Protein AF-A0AAD4BFW1-F1 (afdb_monomer_lite)

Sequence (90 aa):
GTLTSVDVGGGTNGGTKLLMISYVNADSDFSNTDCSNCRRPEVSAHGGTPVVAVMPLSRQVQVGRRLDRFIPGPHNHVMFANPSFWAPDM

Secondary structure (DSSP, 8-state):
-EEEEEEE--TTT-EEEEEEEEEB---S-TT--SGGG-B--EEEETT---EE--B---SSEEEEEEEEEEPSSS-EEEEEE-SSSPPPB-

pLDDT: mean 86.51, std 11.62, range [49.91, 96.5]

Foldseek 3Di:
DKDKDWQAACAAARFKDKDKDWFADCPPPPPDQDLPRWFWKWKEKPPFDTDTDTHTHPPTHIDIDIYTDTDHGRGMMMMIDDPPDDHTGD

Organism: NCBI:txid1328754

Radius of gyration: 13.79 Å; chains: 1; bounding box: 32×22×38 Å

Structure (mmCIF, N/CA/C/O backbone):
data_AF-A0AAD4BFW1-F1
#
_entry.id   AF-A0AAD4BFW1-F1
#
loop_
_atom_site.group_PDB
_atom_site.id
_atom_site.type_symbol
_atom_site.label_atom_id
_atom_site.label_alt_id
_atom_site.label_comp_id
_atom_site.label_asym_id
_atom_site.label_entity_id
_atom_site.label_seq_id
_atom_site.pdbx_PDB_ins_code
_atom_site.Cartn_x
_atom_site.Cartn_y
_atom_site.Cartn_z
_atom_site.occupancy
_atom_site.B_iso_or_equiv
_atom_site.auth_seq_id
_atom_site.auth_comp_id
_atom_site.auth_asym_id
_atom_site.auth_atom_id
_atom_site.pdbx_PDB_model_num
ATOM 1 N N . GLY A 1 1 ? 14.364 3.402 -0.665 1.00 68.62 1 GLY A N 1
ATOM 2 C CA . GLY A 1 1 ? 13.747 4.581 -0.019 1.00 68.62 1 GLY A CA 1
ATOM 3 C C . GLY A 1 1 ? 12.424 4.180 0.600 1.00 68.62 1 GLY A C 1
ATOM 4 O O . GLY A 1 1 ? 11.935 3.102 0.273 1.00 68.62 1 GLY A O 1
ATOM 5 N N . THR A 1 2 ? 11.869 5.019 1.472 1.00 86.19 2 THR A N 1
ATOM 6 C CA . THR A 1 2 ? 10.598 4.757 2.164 1.00 86.19 2 THR A CA 1
ATOM 7 C C . THR A 1 2 ? 9.657 5.934 1.938 1.00 86.19 2 THR A C 1
ATOM 9 O O . THR A 1 2 ? 10.089 7.079 2.062 1.00 86.19 2 THR A O 1
ATOM 12 N N . LEU A 1 3 ? 8.394 5.656 1.623 1.00 89.00 3 LEU A N 1
ATOM 13 C CA . LEU A 1 3 ? 7.323 6.650 1.582 1.00 89.00 3 LEU A CA 1
ATOM 14 C C . LEU A 1 3 ? 6.306 6.313 2.670 1.00 89.00 3 LEU A C 1
ATOM 16 O O . LEU A 1 3 ? 5.857 5.172 2.759 1.00 89.00 3 LEU A O 1
ATOM 20 N N . THR A 1 4 ? 5.911 7.309 3.459 1.00 91.19 4 THR A N 1
ATOM 21 C CA . THR A 1 4 ? 4.844 7.164 4.454 1.00 91.19 4 THR A CA 1
ATOM 22 C C . THR A 1 4 ? 3.729 8.144 4.130 1.00 91.19 4 THR A C 1
ATOM 24 O O . THR A 1 4 ? 3.929 9.354 4.184 1.00 91.19 4 THR A O 1
ATOM 27 N N . SER A 1 5 ? 2.550 7.617 3.811 1.00 84.94 5 SER A N 1
ATOM 28 C CA . SER A 1 5 ? 1.316 8.394 3.745 1.00 84.94 5 SER A CA 1
ATOM 29 C C . SER A 1 5 ? 0.716 8.471 5.144 1.00 84.94 5 SER A C 1
ATOM 31 O O . SER A 1 5 ? 0.601 7.448 5.822 1.00 84.94 5 SER A O 1
ATOM 33 N N . VAL A 1 6 ? 0.373 9.676 5.587 1.00 89.69 6 VAL A N 1
ATOM 34 C CA . VAL A 1 6 ? -0.223 9.943 6.900 1.00 89.69 6 VAL A CA 1
ATOM 35 C C . VAL A 1 6 ? -1.658 10.420 6.738 1.00 89.69 6 VAL A C 1
ATOM 37 O O . VAL A 1 6 ? -2.070 10.827 5.654 1.00 89.69 6 VAL A O 1
ATOM 40 N N . ASP A 1 7 ? -2.410 10.342 7.829 1.00 90.94 7 ASP A N 1
ATOM 41 C CA . ASP A 1 7 ? -3.819 10.717 7.900 1.00 90.94 7 ASP A CA 1
ATOM 42 C C . ASP A 1 7 ? -4.731 9.965 6.902 1.00 90.94 7 ASP A C 1
ATOM 44 O O . ASP A 1 7 ? -5.677 10.507 6.323 1.00 90.94 7 ASP A O 1
ATOM 48 N N . VAL A 1 8 ? -4.465 8.664 6.725 1.00 91.44 8 VAL A N 1
ATOM 49 C CA . VAL A 1 8 ? -5.284 7.771 5.898 1.00 91.44 8 VAL A CA 1
ATOM 50 C C . VAL A 1 8 ? -6.548 7.325 6.647 1.00 91.44 8 VAL A C 1
ATOM 52 O O . VAL A 1 8 ? -6.508 6.779 7.753 1.00 91.44 8 VAL A O 1
ATOM 55 N N . GLY A 1 9 ? -7.707 7.487 6.008 1.00 92.62 9 GLY A N 1
ATOM 56 C CA . GLY A 1 9 ? -8.997 7.062 6.552 1.00 92.62 9 GLY A CA 1
ATOM 57 C C . GLY A 1 9 ? -9.128 5.544 6.715 1.00 92.62 9 GLY A C 1
ATOM 58 O O . GLY A 1 9 ? -9.163 4.806 5.735 1.00 92.62 9 GLY A O 1
ATOM 59 N N . GLY A 1 10 ? -9.309 5.076 7.951 1.00 92.56 10 GLY A N 1
ATOM 60 C CA . GLY A 1 10 ? -9.648 3.685 8.281 1.00 92.56 10 GLY A CA 1
ATOM 61 C C . GLY A 1 10 ? -11.154 3.398 8.319 1.00 92.56 10 GLY A C 1
ATOM 62 O O . GLY A 1 10 ? -11.572 2.274 8.611 1.00 92.56 10 GLY A O 1
ATOM 63 N N . GLY A 1 11 ? -11.992 4.395 8.019 1.00 93.31 11 GLY A N 1
ATOM 64 C CA . GLY A 1 11 ? -13.449 4.318 8.158 1.00 93.31 11 GLY A CA 1
ATOM 65 C C . GLY A 1 11 ? -13.901 4.253 9.620 1.00 93.31 11 GLY A C 1
ATOM 66 O O . GLY A 1 11 ? -13.114 4.468 10.537 1.00 93.31 11 GLY A O 1
ATOM 67 N N . THR A 1 12 ? -15.178 3.947 9.852 1.00 94.25 12 THR A N 1
ATOM 68 C CA . THR A 1 12 ? -15.764 3.910 11.207 1.00 94.25 12 THR A CA 1
ATOM 69 C C . THR A 1 12 ? -15.249 2.761 12.068 1.00 94.25 12 THR A C 1
ATOM 71 O O . THR A 1 1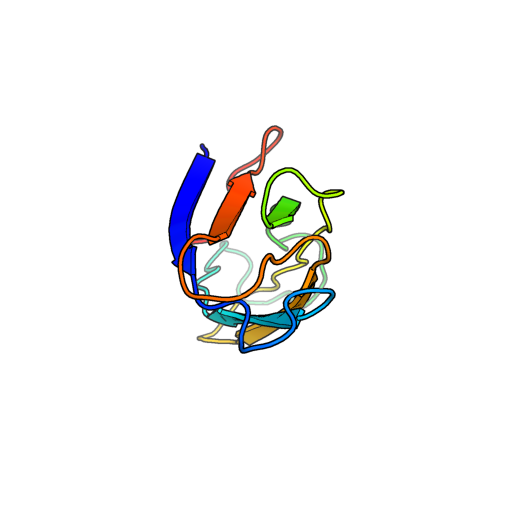2 ? -15.167 2.901 13.281 1.00 94.25 12 THR A O 1
ATOM 74 N N . ASN A 1 13 ? -14.886 1.636 11.449 1.00 94.0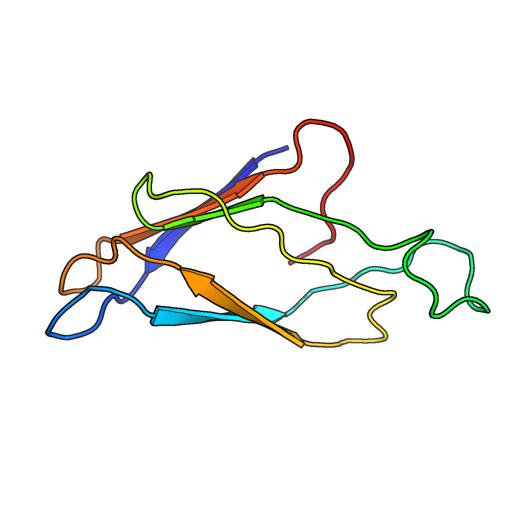0 13 ASN A N 1
ATOM 75 C CA . ASN A 1 13 ? -14.572 0.398 12.168 1.00 94.00 13 ASN A CA 1
ATOM 76 C C . ASN A 1 13 ? -13.093 -0.010 12.090 1.00 94.00 13 ASN A C 1
ATOM 78 O O . ASN A 1 13 ? -12.711 -0.991 12.721 1.00 94.00 13 ASN A O 1
ATOM 82 N N . GLY A 1 14 ? -12.255 0.683 11.307 1.00 94.81 14 GLY A N 1
ATOM 83 C CA . GLY A 1 14 ? -10.884 0.228 11.060 1.00 94.81 14 GLY A CA 1
ATOM 84 C C . GLY A 1 14 ? -10.841 -1.177 10.436 1.00 94.81 14 GLY A C 1
ATOM 85 O O . GLY A 1 14 ? -11.711 -1.543 9.637 1.00 94.81 14 GLY A O 1
ATOM 86 N N . GLY A 1 15 ? -9.838 -1.972 10.801 1.00 95.38 15 GLY A N 1
ATOM 87 C CA . GLY A 1 15 ? -9.671 -3.370 10.416 1.00 95.38 15 GLY A CA 1
ATOM 88 C C . GLY A 1 15 ? -8.908 -3.557 9.107 1.00 95.38 15 GLY A C 1
ATOM 89 O O . GLY A 1 15 ? -7.910 -2.893 8.843 1.00 95.38 15 GLY A O 1
ATOM 90 N N . THR A 1 16 ? -9.359 -4.506 8.287 1.00 96.50 16 THR A N 1
ATOM 91 C CA . THR A 1 16 ? -8.790 -4.732 6.953 1.00 96.50 16 THR A CA 1
ATOM 92 C C . THR A 1 16 ? -9.434 -3.796 5.935 1.00 96.50 16 THR A C 1
ATOM 94 O O . THR A 1 16 ? -10.663 -3.660 5.899 1.00 96.50 16 THR A O 1
ATOM 97 N N . LYS A 1 17 ? -8.617 -3.163 5.091 1.00 95.38 17 LYS A N 1
ATOM 98 C CA . LYS A 1 17 ? -9.067 -2.301 3.989 1.00 95.38 17 LYS A CA 1
ATOM 99 C C . LYS A 1 17 ? -8.371 -2.674 2.688 1.00 95.38 17 LYS A C 1
ATOM 101 O O . LYS A 1 17 ? -7.260 -3.196 2.694 1.00 95.38 17 LYS A O 1
ATOM 106 N N . LEU A 1 18 ? -9.049 -2.409 1.572 1.00 94.88 18 LEU A N 1
ATOM 107 C CA . LEU A 1 18 ? -8.444 -2.460 0.247 1.00 94.88 18 LEU A CA 1
ATOM 108 C C . LEU A 1 18 ? -7.810 -1.099 -0.046 1.00 94.88 18 LEU A C 1
ATOM 110 O O . LEU A 1 18 ? -8.521 -0.105 -0.168 1.00 94.88 18 LEU A O 1
ATOM 114 N N . LEU A 1 19 ? -6.489 -1.071 -0.164 1.00 93.44 19 LEU A N 1
ATOM 115 C CA . LEU A 1 19 ? -5.739 0.072 -0.656 1.00 93.44 19 LEU A CA 1
ATOM 116 C C . LEU A 1 19 ? -5.584 -0.054 -2.174 1.00 93.44 19 LEU A C 1
ATOM 118 O O . LEU A 1 19 ? -5.063 -1.061 -2.657 1.00 93.44 19 LEU A O 1
ATOM 122 N N . MET A 1 20 ? -6.022 0.966 -2.908 1.00 93.88 20 MET A N 1
ATOM 123 C CA . MET A 1 20 ? -5.779 1.100 -4.344 1.00 93.88 20 MET A CA 1
ATOM 124 C C . MET A 1 20 ? -4.554 1.980 -4.557 1.00 93.88 20 MET A C 1
ATOM 126 O O . MET A 1 20 ? -4.493 3.084 -4.023 1.00 93.88 20 MET A O 1
ATOM 130 N N . ILE A 1 21 ? -3.583 1.483 -5.318 1.00 91.69 21 ILE A N 1
ATOM 131 C CA . ILE A 1 21 ? -2.308 2.157 -5.550 1.00 91.69 21 ILE A CA 1
ATOM 132 C C . ILE A 1 21 ? -2.194 2.437 -7.045 1.00 91.69 21 ILE A C 1
ATOM 134 O O . ILE A 1 21 ? -2.096 1.505 -7.846 1.00 91.69 21 ILE A O 1
ATOM 138 N N . SER A 1 22 ? -2.225 3.716 -7.404 1.00 91.44 22 SER A N 1
ATOM 139 C CA . SER A 1 22 ? -1.819 4.196 -8.725 1.00 91.44 22 SER A CA 1
ATOM 140 C C . SER A 1 22 ? -0.303 4.317 -8.742 1.00 91.44 22 SER A C 1
ATOM 142 O O . SER A 1 22 ? 0.276 4.760 -7.755 1.00 91.44 22 SER A O 1
ATOM 144 N N . TYR A 1 23 ? 0.340 3.901 -9.828 1.00 89.12 23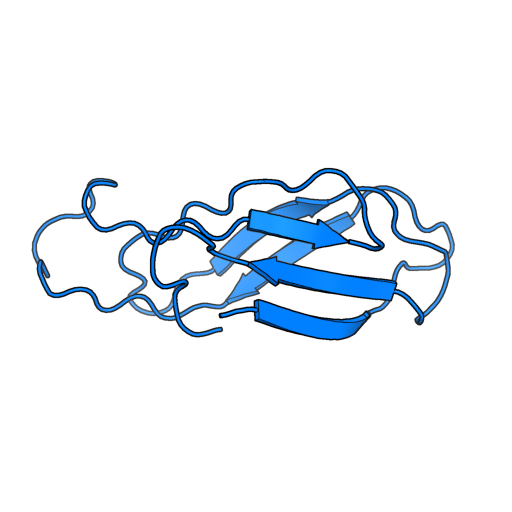 TYR A N 1
ATOM 145 C CA . TYR A 1 23 ? 1.796 3.931 -9.904 1.00 89.12 23 TYR A CA 1
ATOM 146 C C . TYR A 1 23 ? 2.290 4.071 -11.347 1.00 89.12 23 TYR A C 1
ATOM 148 O O . TYR A 1 23 ? 1.572 3.754 -12.304 1.00 89.12 23 TYR A O 1
ATOM 156 N N . VAL A 1 24 ? 3.544 4.499 -11.496 1.00 88.88 24 VAL A N 1
ATOM 157 C CA . VAL A 1 24 ? 4.284 4.489 -12.758 1.00 88.88 24 VAL A CA 1
ATOM 158 C C . VAL A 1 24 ? 5.530 3.616 -12.612 1.00 88.88 24 VAL A C 1
ATOM 160 O O . VAL A 1 24 ? 6.440 3.886 -11.838 1.00 88.88 24 VAL A O 1
ATOM 163 N N . ASN A 1 25 ? 5.5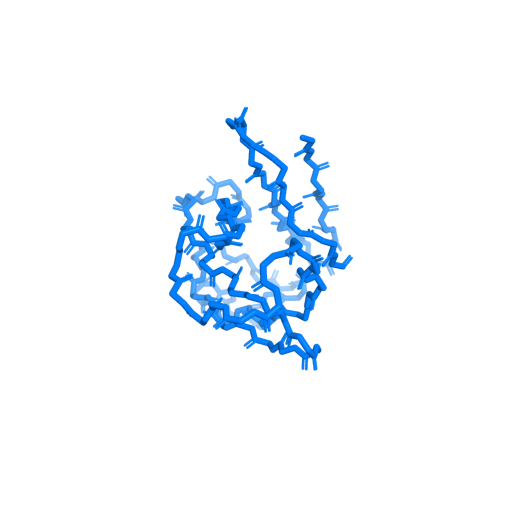60 2.542 -13.392 1.00 87.00 25 ASN A N 1
ATOM 164 C CA . ASN A 1 25 ? 6.735 1.720 -13.657 1.00 87.00 25 ASN A CA 1
ATOM 165 C C . ASN A 1 25 ? 7.016 1.767 -15.165 1.00 87.00 25 ASN A C 1
ATOM 167 O O . ASN A 1 25 ? 6.169 1.320 -15.949 1.00 87.00 25 ASN A O 1
ATOM 171 N N . ALA A 1 26 ? 8.157 2.341 -15.543 1.00 84.44 26 ALA A N 1
ATOM 172 C CA . ALA A 1 26 ? 8.606 2.531 -16.922 1.00 84.44 26 ALA A CA 1
ATOM 173 C C . ALA A 1 26 ? 9.992 1.901 -17.165 1.00 84.44 26 ALA A C 1
ATOM 175 O O . ALA A 1 26 ? 10.768 2.415 -17.970 1.00 84.44 26 ALA A O 1
ATOM 176 N N . ASP A 1 27 ? 10.315 0.816 -16.449 1.00 78.75 27 ASP A N 1
ATOM 177 C CA . ASP A 1 27 ? 11.533 0.044 -16.716 1.00 78.75 27 ASP A CA 1
ATOM 178 C C . ASP A 1 27 ? 11.613 -0.388 -18.195 1.00 78.75 27 ASP A C 1
ATOM 180 O O . ASP A 1 27 ? 10.606 -0.555 -18.887 1.00 78.75 27 ASP A O 1
ATOM 184 N N . SER A 1 28 ? 12.843 -0.480 -18.702 1.00 63.03 28 SER A N 1
ATOM 185 C CA . SER A 1 28 ? 13.164 -0.266 -20.118 1.00 63.03 28 SER A CA 1
ATOM 186 C C . SER A 1 28 ? 12.992 -1.466 -21.050 1.00 63.03 28 SER A C 1
ATOM 188 O O . SER A 1 28 ? 13.369 -1.370 -22.219 1.00 63.03 28 SER A O 1
ATOM 190 N N . ASP A 1 29 ? 12.367 -2.560 -20.620 1.00 60.81 29 ASP A N 1
ATOM 191 C CA . ASP A 1 29 ? 11.954 -3.611 -21.548 1.00 60.81 29 ASP A CA 1
ATOM 192 C C . ASP A 1 29 ? 10.484 -3.461 -21.956 1.00 60.81 29 ASP A C 1
ATOM 194 O O . ASP A 1 29 ? 9.592 -4.232 -21.625 1.00 60.81 29 ASP A O 1
ATOM 198 N N . PHE A 1 30 ? 10.235 -2.452 -22.793 1.00 49.91 30 PHE A N 1
ATOM 199 C CA . PHE A 1 30 ? 8.923 -2.132 -23.375 1.00 49.91 30 PHE A CA 1
ATOM 200 C C . PHE A 1 30 ? 8.181 -3.307 -24.055 1.00 49.91 30 PHE A C 1
ATOM 202 O O . PHE A 1 30 ? 7.023 -3.147 -24.452 1.00 49.91 30 PHE A O 1
ATOM 209 N N . SER A 1 31 ? 8.828 -4.463 -24.220 1.00 54.31 31 SER A N 1
ATOM 210 C CA . SER A 1 31 ? 8.300 -5.676 -24.834 1.00 54.31 31 SER A CA 1
ATOM 211 C C . SER A 1 31 ? 7.899 -6.785 -23.857 1.00 54.31 31 SER A C 1
ATOM 213 O O . SER A 1 31 ? 7.299 -7.751 -24.323 1.00 54.31 31 SER A O 1
ATOM 215 N N . ASN A 1 32 ? 8.206 -6.701 -22.555 1.00 50.22 32 ASN A N 1
ATOM 216 C CA . ASN A 1 32 ? 7.943 -7.808 -21.634 1.00 50.22 32 ASN A CA 1
ATOM 217 C C . ASN A 1 32 ? 6.908 -7.454 -20.559 1.00 50.22 32 ASN A C 1
ATOM 219 O O . ASN A 1 32 ? 7.151 -6.665 -19.650 1.00 50.22 32 ASN A O 1
ATOM 223 N N . THR A 1 33 ? 5.728 -8.065 -20.649 1.00 55.12 33 THR A N 1
ATOM 224 C CA . THR A 1 33 ? 4.714 -8.016 -19.586 1.00 55.12 33 THR A CA 1
ATOM 225 C C . THR A 1 33 ? 4.990 -9.009 -18.452 1.00 55.12 33 THR A C 1
ATOM 227 O O . THR A 1 33 ? 4.232 -9.039 -17.481 1.00 55.12 33 THR A O 1
ATOM 230 N N . ASP A 1 34 ? 6.049 -9.820 -18.551 1.00 57.75 34 ASP A N 1
ATOM 231 C CA . ASP A 1 34 ? 6.436 -10.757 -17.502 1.00 57.75 34 ASP A CA 1
ATOM 232 C C . ASP A 1 34 ? 7.023 -10.026 -16.289 1.00 57.75 34 ASP A C 1
ATOM 234 O O . ASP A 1 34 ? 7.640 -8.962 -16.374 1.00 57.75 34 ASP A O 1
ATOM 238 N N . CYS A 1 35 ? 6.851 -10.626 -15.108 1.00 67.31 35 CYS A N 1
ATOM 239 C CA . CYS A 1 35 ? 7.251 -10.036 -13.829 1.00 67.31 35 CYS A CA 1
ATOM 240 C C . CYS A 1 35 ? 8.770 -9.857 -13.631 1.00 67.31 35 CYS A C 1
ATOM 242 O O . CYS A 1 35 ? 9.178 -9.479 -12.531 1.00 67.31 35 CYS A O 1
ATOM 244 N N . SER A 1 36 ? 9.608 -10.102 -14.643 1.00 68.75 36 SER A N 1
ATOM 245 C CA . SER A 1 36 ? 11.056 -9.862 -14.576 1.00 68.75 36 SER A CA 1
ATOM 246 C C . SER A 1 36 ? 11.401 -8.397 -14.296 1.00 68.75 36 SER A C 1
ATOM 248 O O . SER A 1 36 ? 12.408 -8.138 -13.646 1.00 68.75 36 SER A O 1
ATOM 250 N N . ASN A 1 37 ? 10.536 -7.456 -14.696 1.00 77.00 37 ASN A N 1
ATOM 251 C CA . ASN A 1 37 ? 10.731 -6.006 -14.513 1.00 77.00 37 ASN A CA 1
ATOM 252 C C . ASN A 1 37 ? 9.662 -5.390 -13.603 1.00 77.00 37 ASN A C 1
ATOM 254 O O . ASN A 1 37 ? 9.421 -4.180 -13.590 1.00 77.00 37 ASN A O 1
ATOM 258 N N . CYS A 1 38 ? 8.986 -6.234 -12.820 1.00 85.38 38 CYS A N 1
ATOM 259 C CA . CYS A 1 38 ? 8.089 -5.757 -11.784 1.00 85.38 38 CYS A CA 1
ATOM 260 C C . CYS A 1 38 ? 8.881 -5.085 -10.672 1.00 85.38 38 CYS A C 1
ATOM 262 O O . CYS A 1 38 ? 9.798 -5.664 -10.086 1.00 85.38 38 CYS A O 1
ATOM 264 N N . ARG A 1 39 ? 8.413 -3.909 -10.269 1.00 88.06 39 ARG A N 1
ATOM 265 C CA . ARG A 1 39 ? 8.797 -3.327 -8.988 1.00 88.06 39 ARG A CA 1
ATOM 266 C C . ARG A 1 39 ? 7.914 -3.958 -7.910 1.00 88.06 39 ARG A C 1
ATOM 268 O O . ARG A 1 39 ? 6.740 -4.249 -8.144 1.00 88.06 39 ARG A O 1
ATOM 275 N N . ARG A 1 40 ? 8.496 -4.269 -6.752 1.00 90.06 40 ARG A N 1
ATOM 276 C CA . ARG A 1 40 ? 7.838 -5.076 -5.709 1.00 90.06 40 ARG A CA 1
ATOM 277 C C . ARG A 1 40 ? 7.959 -4.434 -4.326 1.00 90.06 40 ARG A C 1
ATOM 279 O O . ARG A 1 40 ? 8.613 -5.016 -3.465 1.00 90.06 40 ARG A O 1
ATOM 286 N N . PRO A 1 41 ? 7.388 -3.238 -4.103 1.00 92.44 41 PRO A N 1
ATOM 287 C CA . PRO A 1 41 ? 7.383 -2.652 -2.774 1.00 92.44 41 PRO A CA 1
ATOM 288 C C . PRO A 1 41 ? 6.564 -3.498 -1.795 1.00 92.44 41 PRO A C 1
ATOM 290 O O . PRO A 1 41 ? 5.533 -4.083 -2.137 1.00 92.44 41 PRO A O 1
ATOM 293 N N . GLU A 1 42 ? 7.029 -3.527 -0.559 1.00 94.62 42 GLU A N 1
ATOM 294 C CA . GLU A 1 42 ? 6.280 -3.947 0.610 1.00 94.62 42 GLU A CA 1
ATOM 295 C C . GLU A 1 42 ? 5.417 -2.783 1.095 1.00 94.62 42 GLU A C 1
ATOM 297 O O . GLU A 1 42 ? 5.872 -1.638 1.153 1.00 94.62 42 GLU A O 1
ATOM 302 N N . VAL A 1 43 ? 4.162 -3.080 1.428 1.00 95.50 43 VAL A N 1
ATOM 303 C CA . VAL A 1 43 ? 3.180 -2.092 1.876 1.00 95.50 43 VAL A CA 1
ATOM 304 C C . VAL A 1 43 ? 2.544 -2.558 3.177 1.00 95.50 43 VAL A C 1
ATOM 306 O O . VAL A 1 43 ? 2.110 -3.706 3.268 1.00 95.50 43 VAL A O 1
ATOM 309 N N . SER A 1 44 ? 2.454 -1.682 4.172 1.00 96.19 44 SER A N 1
ATOM 310 C CA . SER A 1 44 ? 1.775 -1.966 5.441 1.00 96.19 44 SER A CA 1
ATOM 311 C C . SER A 1 44 ? 0.992 -0.760 5.944 1.00 96.19 44 SER A C 1
ATOM 313 O O . SER A 1 44 ? 1.320 0.384 5.633 1.00 96.19 44 SER A O 1
ATOM 315 N N . ALA A 1 45 ? -0.055 -1.017 6.729 1.00 96.06 45 ALA A N 1
ATOM 316 C CA . ALA A 1 45 ? -0.799 0.015 7.441 1.00 96.06 45 ALA A CA 1
ATOM 317 C C . ALA A 1 45 ? -0.561 -0.125 8.946 1.00 96.06 45 ALA A C 1
ATOM 319 O O . ALA A 1 45 ? -0.567 -1.228 9.483 1.00 96.06 45 ALA A O 1
ATOM 320 N N . HIS A 1 46 ? -0.332 1.000 9.616 1.00 90.06 46 HIS A N 1
ATOM 321 C CA . HIS A 1 46 ? -0.205 1.104 11.068 1.00 90.06 46 HIS A CA 1
ATOM 322 C C . HIS A 1 46 ? 0.761 0.083 11.721 1.00 90.06 46 HIS A C 1
ATOM 324 O O . HIS A 1 46 ? 0.445 -0.523 12.745 1.00 90.06 46 HIS A O 1
ATOM 330 N N . GLY A 1 47 ? 1.920 -0.172 11.098 1.00 86.38 47 GLY A N 1
ATOM 331 C CA . GLY A 1 47 ? 2.894 -1.170 11.572 1.00 86.38 47 GLY A CA 1
ATOM 332 C C . GLY A 1 47 ? 2.442 -2.634 11.447 1.00 86.38 47 GLY A C 1
ATOM 333 O O . GLY A 1 47 ? 3.047 -3.515 12.055 1.00 86.38 47 GLY A O 1
ATOM 334 N N . GLY A 1 48 ? 1.377 -2.902 10.684 1.00 91.06 48 GLY A N 1
ATOM 335 C CA . GLY A 1 48 ? 0.892 -4.243 10.365 1.00 91.06 48 GLY A CA 1
ATOM 336 C C . GLY A 1 48 ? 1.855 -5.055 9.499 1.00 91.06 48 GLY A C 1
ATOM 337 O O . GLY A 1 48 ? 2.909 -4.572 9.074 1.00 91.06 48 GLY A O 1
ATOM 338 N N . THR A 1 49 ? 1.489 -6.309 9.230 1.00 94.62 49 THR A N 1
ATOM 339 C CA . THR A 1 49 ? 2.328 -7.217 8.439 1.00 94.62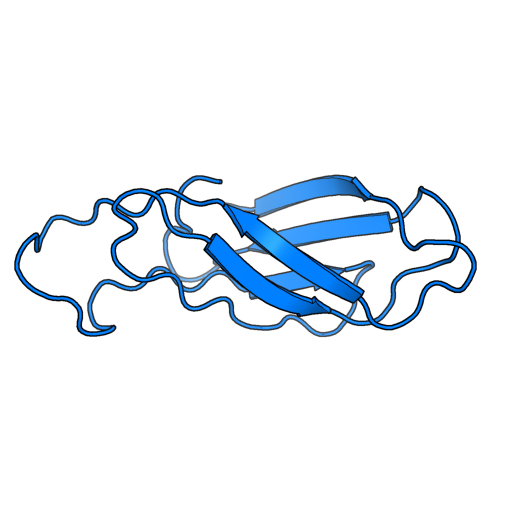 49 THR A CA 1
ATOM 340 C C . THR A 1 49 ? 2.462 -6.690 7.006 1.00 94.62 49 THR A C 1
ATOM 342 O O . THR A 1 49 ? 1.444 -6.510 6.334 1.00 94.62 49 THR A O 1
ATOM 345 N N . PRO A 1 50 ? 3.689 -6.450 6.507 1.00 94.38 50 PRO A N 1
ATOM 346 C CA . PRO A 1 50 ? 3.870 -5.973 5.145 1.00 94.38 50 PRO A CA 1
ATOM 347 C C . PRO A 1 50 ? 3.388 -6.985 4.105 1.00 94.38 50 PRO A C 1
ATOM 349 O O . PRO A 1 50 ? 3.622 -8.189 4.215 1.00 94.38 50 PRO A O 1
ATOM 352 N N . VAL A 1 51 ? 2.734 -6.476 3.064 1.00 95.62 51 VAL A N 1
ATOM 353 C CA . VAL A 1 51 ? 2.278 -7.246 1.905 1.00 95.62 51 VAL A CA 1
ATOM 354 C C . VAL A 1 51 ? 3.000 -6.747 0.661 1.00 95.62 51 VAL A C 1
ATOM 356 O O . VAL A 1 51 ? 3.108 -5.544 0.431 1.00 95.62 51 VAL A O 1
ATOM 359 N N . VAL A 1 52 ? 3.454 -7.668 -0.189 1.00 92.81 52 VAL A N 1
ATOM 360 C CA . VAL A 1 52 ? 4.129 -7.313 -1.443 1.00 92.81 52 VAL A CA 1
ATOM 361 C C . VAL A 1 52 ? 3.119 -6.842 -2.492 1.00 92.81 52 VAL A C 1
ATOM 363 O O . VAL A 1 52 ? 2.212 -7.576 -2.910 1.00 92.81 52 VAL A O 1
ATOM 366 N N . ALA A 1 53 ? 3.313 -5.625 -2.987 1.00 91.81 53 ALA A N 1
ATOM 367 C CA . ALA A 1 53 ? 2.634 -5.105 -4.160 1.00 91.81 53 ALA A CA 1
ATOM 368 C C . ALA A 1 53 ? 3.476 -5.369 -5.412 1.00 91.81 53 ALA A C 1
ATOM 370 O O . ALA A 1 53 ? 4.474 -4.713 -5.663 1.00 91.81 53 ALA A O 1
ATOM 371 N N . VAL A 1 54 ? 3.079 -6.366 -6.202 1.00 90.88 54 VAL A N 1
ATOM 372 C CA . VAL A 1 54 ? 3.680 -6.648 -7.511 1.00 90.88 54 VAL A CA 1
ATOM 373 C C . VAL A 1 54 ? 3.127 -5.633 -8.499 1.00 90.88 54 VAL A C 1
ATOM 375 O O . VAL A 1 54 ? 1.913 -5.595 -8.704 1.00 90.88 54 VAL A O 1
ATOM 378 N N . MET A 1 55 ? 4.016 -4.824 -9.067 1.00 88.62 55 MET A N 1
ATOM 379 C CA . MET A 1 55 ? 3.691 -3.690 -9.926 1.00 88.62 55 MET A CA 1
ATOM 380 C C . MET A 1 55 ? 4.383 -3.848 -11.298 1.00 88.62 55 MET A C 1
ATOM 382 O O . MET A 1 55 ? 5.551 -3.464 -11.446 1.00 88.62 55 MET A O 1
ATOM 386 N N . PRO A 1 56 ? 3.688 -4.435 -12.296 1.00 86.25 56 PRO A N 1
ATOM 387 C CA . PRO A 1 56 ? 4.174 -4.581 -13.676 1.00 86.25 56 PRO A CA 1
ATOM 388 C C . PRO A 1 56 ? 4.419 -3.250 -14.381 1.00 86.25 56 PRO A C 1
ATOM 390 O O . PRO A 1 56 ? 4.031 -2.202 -13.865 1.00 86.25 56 PRO A O 1
ATOM 393 N N . LEU A 1 57 ? 5.009 -3.287 -15.579 1.00 85.38 57 LEU A N 1
ATOM 394 C CA . LEU A 1 57 ? 5.129 -2.109 -16.441 1.00 85.38 57 LEU A CA 1
ATOM 395 C C . LEU A 1 57 ? 3.767 -1.436 -16.603 1.00 85.38 57 LEU A C 1
ATOM 397 O O . LEU A 1 57 ? 2.783 -2.046 -17.021 1.00 85.38 57 LEU A O 1
ATOM 401 N N . SER A 1 58 ? 3.710 -0.181 -16.177 1.00 71.69 58 SER A N 1
ATOM 402 C CA . SER A 1 58 ? 2.448 0.388 -15.724 1.00 71.69 58 SER A CA 1
ATOM 403 C C . SER A 1 58 ? 1.563 0.876 -16.856 1.00 71.69 58 SER A C 1
ATOM 405 O O . SER A 1 58 ? 0.362 0.756 -16.715 1.00 71.69 58 SER A O 1
ATOM 407 N N . ARG A 1 59 ? 2.085 1.467 -17.945 1.00 70.19 59 ARG A N 1
ATOM 408 C CA . ARG A 1 59 ? 1.264 2.231 -18.922 1.00 70.19 59 ARG A CA 1
ATOM 409 C C . ARG A 1 59 ? 0.113 3.045 -18.251 1.00 70.19 59 ARG A C 1
ATOM 411 O O . ARG A 1 59 ? -0.929 3.211 -18.868 1.00 70.19 59 ARG A O 1
ATOM 418 N N . GLN A 1 60 ? 0.309 3.520 -17.005 1.00 60.88 60 GLN A N 1
ATOM 419 C CA . GLN A 1 60 ? -0.713 3.983 -16.035 1.00 60.88 60 GLN A CA 1
ATOM 420 C C . GLN A 1 60 ? -1.747 2.915 -15.585 1.00 60.88 60 GLN A C 1
ATOM 422 O O . GLN A 1 60 ? -2.897 2.920 -16.015 1.00 60.88 60 GLN A O 1
ATOM 427 N N . VAL A 1 61 ? -1.367 2.029 -14.654 1.00 74.62 61 VAL A N 1
ATOM 428 C CA . VAL A 1 61 ? -2.212 0.944 -14.103 1.00 74.62 61 VAL A CA 1
ATOM 429 C C . VAL A 1 61 ? -2.343 1.089 -12.582 1.00 74.62 61 VAL A C 1
ATOM 431 O O . VAL A 1 61 ? -1.509 1.709 -11.925 1.00 74.62 61 VAL A O 1
ATOM 434 N N . GLN A 1 62 ? -3.411 0.522 -12.015 1.00 84.19 62 GLN A N 1
ATOM 435 C CA . GLN A 1 62 ? -3.644 0.457 -10.571 1.00 84.19 62 GLN A CA 1
ATOM 436 C C . GLN A 1 62 ? -3.507 -0.974 -10.047 1.00 84.19 62 GLN A C 1
ATOM 438 O O . GLN A 1 62 ? -3.905 -1.930 -10.713 1.00 84.19 62 GLN A O 1
ATOM 443 N N . VAL A 1 63 ? -3.017 -1.124 -8.814 1.00 89.81 63 VAL A N 1
ATOM 444 C CA . VAL A 1 63 ? -3.023 -2.401 -8.085 1.00 89.81 63 VAL A CA 1
ATOM 445 C C . VAL A 1 63 ? -3.731 -2.268 -6.742 1.00 89.81 63 VAL A C 1
ATOM 447 O O . VAL A 1 63 ? -3.556 -1.290 -6.022 1.00 89.81 63 VAL A O 1
ATOM 450 N N . GLY A 1 64 ? -4.526 -3.278 -6.387 1.00 92.44 64 GLY A N 1
ATOM 451 C CA . GLY A 1 64 ? -5.202 -3.356 -5.093 1.00 92.44 64 GLY A CA 1
ATOM 452 C C . GLY A 1 64 ? -4.452 -4.249 -4.107 1.00 92.44 64 GLY A C 1
ATOM 453 O O . GLY A 1 64 ? -4.040 -5.355 -4.470 1.00 92.44 64 GLY A O 1
ATOM 454 N N . ARG A 1 65 ? -4.291 -3.819 -2.853 1.00 94.44 65 ARG A N 1
ATOM 455 C CA . ARG A 1 65 ? -3.762 -4.656 -1.762 1.00 94.44 65 ARG A CA 1
ATOM 456 C C . ARG A 1 65 ? -4.621 -4.556 -0.513 1.00 94.44 65 ARG A C 1
ATOM 458 O O . ARG A 1 65 ? -5.020 -3.471 -0.106 1.00 94.44 65 ARG A O 1
ATOM 465 N N . ARG A 1 66 ? -4.924 -5.710 0.086 1.00 95.75 66 ARG A N 1
ATOM 466 C CA . ARG A 1 66 ? -5.584 -5.764 1.391 1.00 95.75 66 ARG A CA 1
ATOM 467 C C . ARG A 1 66 ? -4.529 -5.590 2.466 1.00 95.75 66 ARG A C 1
ATOM 469 O O . ARG A 1 66 ? -3.607 -6.396 2.526 1.00 95.75 66 ARG A O 1
ATOM 476 N N . LEU A 1 67 ? -4.686 -4.558 3.280 1.00 96.00 67 LEU A N 1
ATOM 477 C CA . LEU A 1 67 ? -3.834 -4.295 4.431 1.00 96.00 67 LEU A CA 1
ATOM 478 C C . LEU A 1 67 ? -4.697 -4.359 5.686 1.00 96.00 67 LEU A C 1
ATOM 480 O O . LEU A 1 67 ? -5.862 -3.947 5.672 1.00 96.00 67 LEU A O 1
ATOM 484 N N . ASP A 1 68 ? -4.139 -4.922 6.744 1.00 95.56 68 ASP A N 1
ATOM 485 C CA . ASP A 1 68 ? -4.776 -5.020 8.046 1.00 95.56 68 ASP A CA 1
ATOM 486 C C . ASP A 1 68 ? -4.395 -3.829 8.940 1.00 95.56 68 ASP A C 1
ATOM 488 O O . ASP A 1 68 ? -3.784 -2.866 8.489 1.00 95.56 68 ASP A O 1
ATOM 492 N N . ARG A 1 69 ? -4.815 -3.873 10.209 1.00 95.62 69 ARG A N 1
ATOM 493 C CA . ARG A 1 69 ? -4.427 -2.908 11.255 1.00 95.62 69 ARG A CA 1
ATOM 494 C C . ARG A 1 69 ? -4.844 -1.449 11.054 1.00 95.62 69 ARG A C 1
ATOM 496 O O . ARG A 1 69 ? -4.377 -0.603 11.810 1.00 95.62 69 ARG A O 1
ATOM 503 N N . PHE A 1 70 ? -5.791 -1.141 10.168 1.00 96.25 70 PHE A N 1
ATOM 504 C CA . PHE A 1 70 ? -6.396 0.191 10.208 1.00 96.25 70 PHE A CA 1
ATOM 505 C C . PHE A 1 70 ? -7.113 0.407 11.547 1.00 96.25 70 PHE A C 1
ATOM 507 O O . PHE A 1 70 ? -7.900 -0.433 11.983 1.00 96.25 70 PHE A O 1
ATOM 514 N N . ILE A 1 71 ? -6.885 1.548 12.180 1.00 95.38 71 ILE A N 1
ATOM 515 C CA . ILE A 1 71 ? -7.693 2.056 13.283 1.00 95.38 71 ILE A CA 1
ATOM 516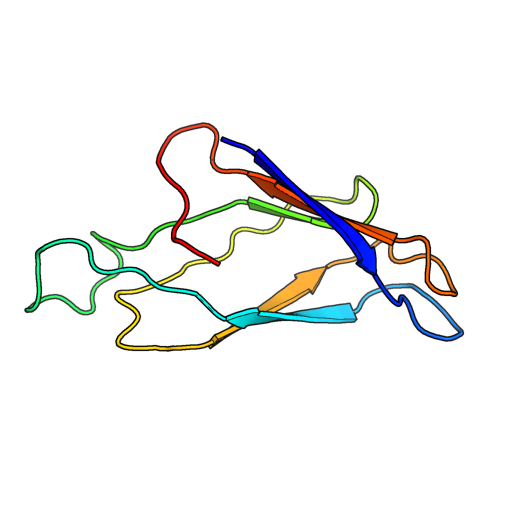 C C . ILE A 1 71 ? -8.867 2.886 12.736 1.00 95.38 71 ILE A C 1
ATOM 518 O O . ILE A 1 71 ? -8.759 3.459 11.644 1.00 95.38 71 ILE A O 1
ATOM 522 N N . PRO A 1 72 ? -10.000 2.960 13.459 1.00 96.12 72 PRO A N 1
ATOM 523 C CA . PRO A 1 72 ? -11.081 3.881 13.134 1.00 96.12 72 PRO A CA 1
ATOM 524 C C . PRO A 1 72 ? -10.612 5.331 12.972 1.00 96.12 72 PRO A C 1
ATOM 526 O O . PRO A 1 72 ? -9.775 5.814 13.733 1.00 96.12 72 PRO A O 1
ATOM 529 N N . GLY A 1 73 ? -11.209 6.046 12.020 1.00 94.44 73 GLY A N 1
ATOM 530 C CA . GLY A 1 73 ? -10.928 7.461 11.783 1.00 94.44 73 GLY A CA 1
ATOM 531 C C . GLY A 1 73 ? -9.717 7.721 10.877 1.00 94.44 73 GLY A C 1
ATOM 532 O O . GLY A 1 73 ? -9.254 6.815 10.179 1.00 94.44 73 GLY A O 1
ATOM 533 N N . PRO A 1 74 ? -9.244 8.977 10.810 1.00 91.25 74 PRO A N 1
ATOM 534 C CA . PRO A 1 74 ? -8.264 9.399 9.815 1.00 91.25 74 PRO A CA 1
ATOM 535 C C . PRO A 1 74 ? -6.813 9.112 10.199 1.00 91.25 74 PRO A C 1
ATOM 537 O O . PRO A 1 74 ? -5.961 9.209 9.344 1.00 91.25 74 PRO A O 1
ATOM 540 N N . HIS A 1 75 ? -6.481 8.721 11.427 1.00 93.50 75 HIS A N 1
ATOM 541 C CA . HIS A 1 75 ? -5.083 8.716 11.888 1.00 93.50 75 HIS A CA 1
ATOM 542 C C . HIS A 1 75 ? -4.311 7.423 11.583 1.00 93.50 75 HIS A C 1
ATOM 544 O O . HIS A 1 75 ? -3.598 6.886 12.433 1.00 93.50 75 HIS A O 1
ATOM 550 N N . ASN A 1 76 ? -4.445 6.899 10.364 1.00 93.88 76 ASN A N 1
ATOM 551 C CA . ASN A 1 76 ? -3.631 5.772 9.914 1.00 93.88 76 ASN A CA 1
ATOM 552 C C . ASN A 1 76 ? -2.423 6.257 9.127 1.00 93.88 76 ASN A C 1
ATOM 554 O O . ASN A 1 76 ? -2.489 7.245 8.398 1.00 93.88 76 ASN A O 1
ATOM 558 N N . HIS A 1 77 ? -1.332 5.507 9.237 1.00 95.12 77 HIS A N 1
ATOM 559 C CA . HIS A 1 77 ? -0.176 5.662 8.372 1.00 95.12 77 HIS A CA 1
ATOM 560 C C . HIS A 1 77 ? -0.042 4.429 7.484 1.00 95.12 77 HIS A C 1
ATOM 562 O O . HIS A 1 77 ? -0.202 3.303 7.959 1.00 95.12 77 HIS A O 1
ATOM 568 N N . VAL A 1 78 ? 0.253 4.641 6.206 1.00 96.12 78 VAL A N 1
ATOM 569 C CA . VAL A 1 78 ? 0.569 3.585 5.243 1.00 96.12 78 VAL A CA 1
ATOM 570 C C . VAL A 1 78 ? 2.009 3.769 4.804 1.00 96.12 78 VAL A C 1
ATOM 572 O O . VAL A 1 78 ? 2.380 4.838 4.324 1.00 96.12 78 VAL A O 1
ATOM 575 N N . MET A 1 79 ? 2.819 2.733 4.982 1.00 95.56 79 MET A N 1
ATOM 576 C CA . MET A 1 79 ? 4.230 2.739 4.631 1.00 95.56 79 MET A CA 1
ATOM 577 C C . MET A 1 79 ? 4.456 1.901 3.379 1.00 95.56 79 MET A C 1
ATOM 579 O O . MET A 1 79 ? 3.974 0.774 3.288 1.00 95.56 79 MET A O 1
ATOM 583 N N . PHE A 1 80 ? 5.236 2.447 2.454 1.00 94.56 80 PHE A N 1
ATOM 584 C CA . PHE A 1 80 ? 5.764 1.769 1.281 1.00 94.56 80 PHE A CA 1
ATOM 585 C C . PHE A 1 80 ? 7.281 1.701 1.406 1.00 94.56 80 PHE A C 1
ATOM 587 O O . PHE A 1 80 ? 7.946 2.724 1.589 1.00 94.56 80 PHE A O 1
ATOM 594 N N . ALA A 1 81 ? 7.836 0.502 1.284 1.00 93.00 81 ALA A N 1
ATOM 595 C CA . ALA A 1 81 ? 9.271 0.278 1.337 1.00 93.00 81 ALA A CA 1
ATOM 596 C C . ALA A 1 81 ? 9.691 -0.711 0.253 1.00 93.00 81 ALA A C 1
ATOM 598 O O . ALA A 1 81 ? 8.984 -1.662 -0.054 1.00 93.00 81 ALA A O 1
ATOM 599 N N . ASN A 1 82 ? 10.875 -0.518 -0.314 1.00 89.50 82 ASN A N 1
ATOM 600 C CA . ASN A 1 82 ? 11.554 -1.573 -1.054 1.00 89.50 82 ASN A CA 1
ATOM 601 C C . ASN A 1 82 ? 13.022 -1.559 -0.605 1.00 89.50 82 ASN A C 1
ATOM 603 O O . ASN A 1 82 ? 13.783 -0.694 -1.045 1.00 89.50 82 ASN A O 1
ATOM 607 N N . PRO A 1 83 ? 13.402 -2.406 0.369 1.00 81.12 83 PRO A N 1
ATOM 608 C CA . PRO A 1 83 ? 14.729 -2.343 0.976 1.00 81.12 83 PRO A CA 1
ATOM 609 C C . PRO A 1 83 ? 15.824 -2.880 0.049 1.00 81.12 83 PRO A C 1
ATOM 611 O O . PRO A 1 83 ? 16.978 -2.481 0.178 1.00 81.12 83 PRO A O 1
ATOM 614 N N . SER A 1 84 ? 15.476 -3.761 -0.891 1.00 79.50 84 SER A N 1
ATOM 615 C CA . SER A 1 84 ? 16.449 -4.432 -1.760 1.00 79.50 84 SER A CA 1
ATOM 616 C C . SER A 1 84 ? 16.568 -3.806 -3.152 1.00 79.50 84 SER A C 1
ATOM 618 O O . SER A 1 84 ? 17.571 -4.029 -3.821 1.00 79.50 84 SER A O 1
ATOM 620 N N . PHE A 1 85 ? 15.575 -3.028 -3.599 1.00 82.00 85 PHE A N 1
ATOM 621 C CA . PHE A 1 85 ? 15.521 -2.435 -4.942 1.00 82.00 85 PHE A CA 1
ATOM 622 C C . PHE A 1 85 ? 14.718 -1.127 -4.946 1.00 82.00 85 PHE A C 1
ATOM 624 O O . PHE A 1 85 ? 14.122 -0.745 -3.943 1.00 82.00 85 PHE A O 1
ATOM 631 N N . TRP A 1 86 ? 14.637 -0.438 -6.085 1.00 85.88 86 TRP A N 1
ATOM 632 C CA . TRP A 1 86 ? 13.733 0.708 -6.218 1.00 85.88 86 TRP A CA 1
ATOM 633 C C . TRP A 1 86 ? 12.264 0.261 -6.213 1.00 85.88 86 TRP A C 1
ATOM 635 O O . TRP A 1 86 ? 11.913 -0.767 -6.799 1.00 85.88 86 TRP A O 1
ATOM 645 N N . ALA A 1 87 ? 11.410 1.009 -5.518 1.00 88.50 87 ALA A N 1
ATOM 646 C CA . ALA A 1 87 ? 9.959 0.970 -5.700 1.00 88.50 87 ALA A CA 1
ATOM 647 C C . ALA A 1 87 ? 9.593 1.779 -6.965 1.00 88.50 87 ALA A C 1
ATOM 649 O O . ALA A 1 87 ? 10.431 2.561 -7.415 1.00 88.50 87 ALA A O 1
ATOM 650 N N . PRO A 1 88 ? 8.407 1.590 -7.568 1.00 86.88 88 PRO A N 1
ATOM 651 C CA . PRO A 1 88 ? 7.963 2.471 -8.642 1.00 86.88 88 PRO A CA 1
ATOM 652 C C . PRO A 1 88 ? 7.494 3.815 -8.075 1.00 86.88 88 PRO A C 1
ATOM 654 O O . PRO A 1 88 ? 7.282 3.942 -6.865 1.00 86.88 88 PRO A O 1
ATOM 657 N N . ASP A 1 89 ? 7.292 4.784 -8.961 1.00 87.31 89 ASP A N 1
ATOM 658 C CA . ASP A 1 89 ? 6.734 6.084 -8.596 1.00 87.31 89 ASP A CA 1
ATOM 659 C C . ASP A 1 89 ? 5.239 5.944 -8.281 1.00 87.31 89 ASP A C 1
ATOM 661 O O . ASP A 1 89 ? 4.542 5.153 -8.928 1.00 87.31 89 ASP A O 1
ATOM 665 N N . MET A 1 90 ? 4.748 6.690 -7.287 1.00 84.38 90 MET A N 1
ATOM 666 C CA . MET A 1 90 ? 3.381 6.594 -6.756 1.00 84.38 90 MET A CA 1
ATOM 667 C C . MET A 1 90 ? 2.844 7.940 -6.277 1.00 84.38 90 MET A C 1
ATOM 669 O O . MET A 1 90 ? 3.657 8.740 -5.761 1.00 84.38 90 MET A O 1
#